Protein AF-A0A954WZU7-F1 (afdb_monomer_lite)

Secondary structure (DSSP, 8-state):
-HHHHHHTT-HHHHHHH---HHHHTTS-HHHHHHHHHHHHHHHHHHHHHHT-------------------PPP-PPPPPGGGGT--HHHHHHHHHHHHHHHHHHHHHHHHHHHHHHHHHHHHHHHHHHHHHHHHHHHHHHHHTTSHHHHHHHHHHHHHH----------PPP-PPP-------

Structure (mmCIF, N/CA/C/O backbone):
data_AF-A0A954WZU7-F1
#
_entry.id   AF-A0A954WZU7-F1
#
loop_
_atom_site.group_PDB
_atom_site.id
_atom_site.type_symbol
_atom_site.label_atom_id
_atom_site.label_alt_id
_atom_site.label_comp_id
_atom_site.label_asym_id
_atom_site.label_entity_id
_atom_site.label_seq_id
_atom_site.pdbx_PDB_ins_code
_atom_site.Cartn_x
_atom_site.Cartn_y
_atom_site.Cartn_z
_atom_site.occupancy
_atom_site.B_iso_or_equiv
_atom_site.auth_seq_id
_atom_site.auth_comp_id
_atom_site.auth_asym_id
_atom_site.auth_atom_id
_atom_site.pdbx_PDB_model_num
ATOM 1 N 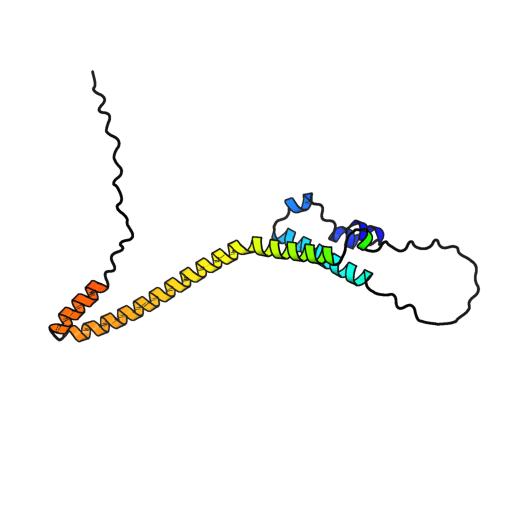N . MET A 1 1 ? -14.821 -1.251 25.977 1.00 82.12 1 MET A N 1
ATOM 2 C CA . MET A 1 1 ? -15.438 -2.266 25.083 1.00 82.12 1 MET A CA 1
ATOM 3 C C . MET A 1 1 ? -15.595 -3.616 25.772 1.00 82.12 1 MET A C 1
ATOM 5 O O . MET A 1 1 ? -16.698 -4.132 25.754 1.00 82.12 1 MET A O 1
ATOM 9 N N . SER A 1 2 ? -14.550 -4.182 26.393 1.00 83.75 2 SER A N 1
ATOM 10 C CA . SER A 1 2 ? -14.688 -5.430 27.173 1.00 83.75 2 SER A CA 1
ATOM 11 C C . SER A 1 2 ? -15.718 -5.293 28.309 1.00 83.75 2 SER A C 1
ATOM 13 O O . SER A 1 2 ? -16.640 -6.095 28.391 1.00 83.75 2 SER A O 1
ATOM 15 N N . GLU A 1 3 ? -15.658 -4.198 29.078 1.00 85.50 3 GLU A N 1
ATOM 16 C CA . GLU A 1 3 ? -16.623 -3.878 30.150 1.00 85.50 3 GLU A CA 1
ATOM 17 C C . GLU A 1 3 ? -18.081 -3.825 29.659 1.00 85.50 3 GLU A C 1
ATOM 19 O O . GLU A 1 3 ? -18.947 -4.452 30.253 1.00 85.50 3 GLU A O 1
ATOM 24 N N . TYR A 1 4 ? -18.335 -3.198 28.504 1.00 86.62 4 TYR A N 1
ATOM 25 C CA . TYR A 1 4 ? -19.661 -3.171 27.868 1.00 86.62 4 TYR A CA 1
ATOM 26 C C . TYR A 1 4 ? -20.240 -4.578 27.624 1.00 86.62 4 TYR A C 1
ATOM 28 O O . TYR A 1 4 ? -21.437 -4.807 27.804 1.00 86.62 4 TYR A O 1
ATOM 36 N N . TYR A 1 5 ? -19.399 -5.530 27.208 1.00 86.56 5 TYR A N 1
ATOM 37 C CA . TYR A 1 5 ? -19.822 -6.910 26.979 1.00 86.56 5 TYR A CA 1
ATOM 38 C C . TYR A 1 5 ? -19.982 -7.695 28.283 1.00 86.56 5 TYR A C 1
ATOM 40 O O . TYR A 1 5 ? -20.890 -8.521 28.373 1.00 86.56 5 TYR A O 1
ATOM 48 N N . LEU A 1 6 ? -19.149 -7.429 29.293 1.00 87.38 6 LEU A N 1
ATOM 49 C CA . LEU A 1 6 ? -19.297 -8.020 30.626 1.00 87.38 6 LEU A CA 1
ATOM 50 C C . LEU A 1 6 ? -20.624 -7.605 31.273 1.00 87.38 6 LEU A C 1
ATOM 52 O O . LEU A 1 6 ? -21.343 -8.469 31.771 1.00 87.38 6 LEU A O 1
ATOM 56 N N . ASP A 1 7 ? -21.007 -6.333 31.153 1.00 86.06 7 ASP A N 1
ATOM 57 C CA . ASP A 1 7 ? -22.273 -5.810 31.688 1.00 86.06 7 ASP A CA 1
ATOM 58 C C . ASP A 1 7 ? -23.512 -6.367 30.960 1.00 86.06 7 ASP A C 1
ATOM 60 O O . ASP A 1 7 ? -24.613 -6.376 31.506 1.00 86.06 7 ASP A O 1
ATOM 64 N N . ARG A 1 8 ? -23.341 -6.898 29.741 1.00 85.75 8 ARG A N 1
ATOM 65 C CA . ARG A 1 8 ? -24.375 -7.637 28.989 1.00 85.75 8 ARG A CA 1
ATOM 66 C C . ARG A 1 8 ? -24.296 -9.158 29.171 1.00 85.75 8 ARG A C 1
ATOM 68 O O . ARG A 1 8 ? -24.978 -9.886 28.452 1.00 85.75 8 ARG A O 1
ATOM 75 N N . HIS A 1 9 ? -23.465 -9.651 30.093 1.00 85.94 9 HIS A N 1
ATOM 76 C CA . HIS A 1 9 ? -23.197 -11.080 30.308 1.00 85.94 9 HIS A CA 1
ATOM 77 C C . HIS A 1 9 ? -22.680 -11.819 29.055 1.00 85.94 9 HIS A C 1
ATOM 79 O O . HIS A 1 9 ? -22.860 -13.026 28.896 1.00 85.94 9 HIS A O 1
ATOM 85 N N . GLN A 1 10 ? -22.012 -11.104 28.146 1.00 86.06 10 GLN A N 1
ATOM 86 C CA . GLN A 1 10 ? -21.441 -11.632 26.906 1.00 86.06 10 GLN A CA 1
ATOM 87 C C . GLN A 1 10 ? -19.929 -11.879 27.054 1.00 86.06 10 GLN A C 1
ATOM 89 O O . GLN A 1 10 ? -19.111 -11.332 26.313 1.00 86.06 10 GLN A O 1
ATOM 94 N N . GLU A 1 11 ? -19.538 -12.738 27.998 1.00 86.75 11 GLU A N 1
ATOM 95 C CA . GLU A 1 11 ? -18.129 -13.000 28.355 1.00 86.75 11 GLU A CA 1
ATOM 96 C C . GLU A 1 11 ? -17.267 -13.458 27.166 1.00 86.75 11 GLU A C 1
ATOM 98 O O . GLU A 1 11 ? -16.117 -13.042 27.010 1.00 86.75 11 GLU A O 1
ATOM 103 N N . ALA A 1 12 ? -17.838 -14.269 26.269 1.00 87.06 12 ALA A N 1
ATOM 104 C CA . ALA A 1 12 ? -17.141 -14.738 25.073 1.00 87.06 12 ALA A CA 1
ATOM 105 C C . ALA A 1 12 ? -16.800 -13.601 24.093 1.00 87.06 12 ALA A C 1
ATOM 107 O O . ALA A 1 12 ? -15.794 -13.679 23.384 1.00 87.06 12 ALA A O 1
ATOM 108 N N . LEU A 1 13 ? -17.630 -12.553 24.035 1.00 85.75 13 LEU A N 1
ATOM 109 C CA . LEU A 1 13 ? -17.367 -11.364 23.223 1.00 85.75 13 LEU A CA 1
ATOM 110 C C . LEU A 1 13 ? -16.405 -10.421 23.943 1.00 85.75 13 LEU A C 1
ATOM 112 O O . LEU A 1 13 ? -15.486 -9.910 23.305 1.00 85.75 13 LEU A O 1
ATOM 116 N N . ALA A 1 14 ? -16.536 -10.281 25.266 1.00 86.94 14 ALA A N 1
ATOM 117 C CA . ALA A 1 14 ? -15.594 -9.533 26.095 1.00 86.94 14 ALA A CA 1
ATOM 118 C C . ALA A 1 14 ? -14.154 -10.037 25.901 1.00 86.94 14 ALA A C 1
ATOM 120 O O . ALA A 1 14 ? -13.273 -9.247 25.578 1.00 86.94 14 ALA A O 1
ATOM 121 N N . ALA A 1 15 ? -13.921 -11.353 25.949 1.00 87.94 15 ALA A N 1
ATOM 122 C CA . ALA A 1 15 ? -12.596 -11.945 25.733 1.00 87.94 15 ALA A CA 1
ATOM 123 C C . ALA A 1 15 ? -12.022 -11.708 24.316 1.00 87.94 15 ALA A C 1
ATOM 125 O O . ALA A 1 15 ? -10.804 -11.665 24.110 1.00 87.94 15 ALA A O 1
ATOM 126 N N . GLN A 1 16 ? -12.881 -11.548 23.305 1.00 85.81 16 GLN A N 1
ATOM 127 C CA . GLN A 1 16 ? -12.442 -11.253 21.935 1.00 85.81 16 GLN A CA 1
ATOM 128 C C . GLN A 1 16 ? -11.995 -9.805 21.757 1.00 85.81 16 GLN A C 1
ATOM 130 O O . GLN A 1 16 ? -11.133 -9.543 20.919 1.00 85.81 16 GLN A O 1
ATOM 135 N N . VAL A 1 17 ? -12.569 -8.879 22.524 1.00 87.69 17 VAL A N 1
ATOM 136 C CA . VAL A 1 17 ? -12.211 -7.456 22.477 1.00 87.69 17 VAL A CA 1
ATOM 137 C C . VAL A 1 17 ? -11.310 -7.027 23.630 1.00 87.69 17 VAL A C 1
ATOM 139 O O . VAL A 1 17 ? -10.860 -5.883 23.651 1.00 87.69 17 VAL A O 1
ATOM 142 N N . ASP A 1 18 ? -11.037 -7.925 24.576 1.00 87.81 18 ASP A N 1
ATOM 143 C CA . ASP A 1 18 ? -10.043 -7.709 25.611 1.00 87.81 18 ASP A CA 1
ATOM 144 C C . ASP A 1 18 ? -8.663 -7.665 24.959 1.00 87.81 18 ASP A C 1
ATOM 146 O O . ASP A 1 18 ? -8.182 -8.626 24.340 1.00 87.81 18 ASP A O 1
ATOM 150 N N . PHE A 1 19 ? -8.087 -6.471 24.982 1.00 85.12 19 PHE A N 1
ATOM 151 C CA . PHE A 1 19 ? -6.879 -6.171 24.245 1.00 85.12 19 PHE A CA 1
ATOM 152 C C . PHE A 1 19 ? -6.068 -5.105 24.985 1.00 85.12 19 PHE A C 1
ATOM 154 O O . PHE A 1 19 ? -6.087 -3.935 24.596 1.00 85.12 19 PHE A O 1
ATOM 161 N N . PRO A 1 20 ? -5.374 -5.483 26.075 1.00 84.31 20 PRO A N 1
ATOM 162 C CA . PRO A 1 20 ? -4.653 -4.532 26.905 1.00 84.31 20 PRO A CA 1
ATOM 163 C C . PRO A 1 20 ? -3.428 -3.961 26.168 1.00 84.31 20 PRO A C 1
ATOM 165 O O . PRO A 1 20 ? -2.791 -4.683 25.394 1.00 84.31 20 PRO A O 1
ATOM 168 N N . PRO A 1 21 ? -3.027 -2.703 26.444 1.00 80.75 21 PRO A N 1
ATOM 169 C CA . PRO A 1 21 ? -1.914 -2.045 25.749 1.00 80.75 21 PRO A CA 1
ATOM 170 C C . PRO A 1 21 ? -0.579 -2.801 25.829 1.00 80.75 21 PRO A C 1
ATOM 172 O O . PRO A 1 21 ? 0.225 -2.756 24.900 1.00 80.75 21 PRO A O 1
ATOM 175 N N . SER A 1 22 ? -0.341 -3.532 26.921 1.00 83.94 22 SER A N 1
ATOM 176 C CA . SER A 1 22 ? 0.852 -4.371 27.096 1.00 83.94 22 SER A CA 1
ATOM 177 C C . SER A 1 22 ? 0.902 -5.546 26.117 1.00 83.94 22 SER A C 1
ATOM 179 O O . SER A 1 22 ? 1.986 -5.944 25.696 1.00 83.94 22 SER A O 1
ATOM 181 N N . SER A 1 23 ? -0.250 -6.081 25.702 1.00 81.06 23 SER A N 1
ATOM 182 C CA . SER A 1 23 ? -0.314 -7.136 24.690 1.00 81.06 23 SER A CA 1
ATOM 183 C C . SER A 1 23 ? 0.017 -6.615 23.295 1.00 81.06 23 SER A C 1
ATOM 185 O O . SER A 1 23 ? 0.532 -7.377 22.485 1.00 81.06 23 SER A O 1
ATOM 187 N N . TRP A 1 24 ? -0.224 -5.332 23.007 1.00 83.06 24 TRP A N 1
ATOM 188 C CA . TRP A 1 24 ? -0.004 -4.759 21.673 1.00 83.06 24 TRP A CA 1
ATOM 189 C C . TRP A 1 24 ? 1.478 -4.766 21.306 1.00 83.06 24 TRP A C 1
ATOM 191 O O . TRP A 1 24 ? 1.836 -5.090 20.180 1.00 83.06 24 TRP A O 1
ATOM 201 N N . GLN A 1 25 ? 2.338 -4.472 22.282 1.00 82.56 25 GLN A N 1
ATOM 202 C CA . GLN A 1 25 ? 3.789 -4.374 22.097 1.00 82.56 25 GLN A CA 1
ATOM 203 C C . GLN A 1 25 ? 4.456 -5.712 21.757 1.00 82.56 25 GLN A C 1
ATOM 205 O O . GLN A 1 25 ? 5.582 -5.730 21.267 1.00 82.56 25 GLN A O 1
ATOM 210 N N . LEU A 1 26 ? 3.783 -6.829 22.037 1.00 87.00 26 LEU A N 1
ATOM 211 C CA . LEU A 1 26 ? 4.307 -8.175 21.809 1.00 87.00 26 LEU A CA 1
ATOM 212 C C . LEU A 1 26 ? 3.813 -8.791 20.495 1.00 87.00 26 LEU A C 1
ATOM 214 O O . LEU A 1 26 ? 4.314 -9.840 20.087 1.00 87.00 26 LEU A O 1
ATOM 218 N N . LEU A 1 27 ? 2.825 -8.174 19.845 1.00 90.00 27 LEU A N 1
ATOM 219 C CA . LEU A 1 27 ? 2.266 -8.675 18.598 1.00 90.00 27 LEU A CA 1
ATOM 220 C C . LEU A 1 27 ? 3.091 -8.214 17.402 1.00 90.00 27 LEU A C 1
ATOM 222 O O . LEU A 1 27 ? 3.574 -7.087 17.341 1.00 90.00 27 LEU A O 1
ATOM 226 N N . ARG A 1 28 ? 3.198 -9.098 16.409 1.00 91.12 28 ARG A N 1
ATOM 227 C CA . ARG A 1 28 ? 3.670 -8.707 15.076 1.00 91.12 28 ARG A CA 1
ATOM 228 C C . ARG A 1 28 ? 2.595 -7.892 14.363 1.00 91.12 28 ARG A C 1
ATOM 230 O O . ARG A 1 28 ? 1.410 -8.107 14.610 1.00 91.12 28 ARG A O 1
ATOM 237 N N . ASP A 1 29 ? 3.007 -7.052 13.419 1.00 90.19 29 ASP A N 1
ATOM 238 C CA . ASP A 1 29 ? 2.125 -6.138 12.680 1.00 90.19 29 ASP A CA 1
ATOM 239 C C . ASP A 1 29 ? 0.881 -6.837 12.102 1.00 90.19 29 ASP A C 1
ATOM 241 O O . ASP A 1 29 ? -0.236 -6.363 12.289 1.00 90.19 29 ASP A O 1
ATOM 245 N N . GLU A 1 30 ? 1.033 -8.015 11.482 1.00 90.12 30 GLU A N 1
ATOM 246 C CA . GLU A 1 30 ? -0.097 -8.797 10.943 1.00 90.12 30 GLU A CA 1
ATOM 247 C C . GLU A 1 30 ? -1.115 -9.196 12.023 1.00 90.12 30 GLU A C 1
ATOM 249 O O . GLU A 1 30 ? -2.326 -9.140 11.811 1.00 90.12 30 GLU A O 1
ATOM 254 N N . GLN A 1 31 ? -0.624 -9.591 13.199 1.00 91.56 31 GLN A N 1
ATOM 255 C CA . GLN A 1 31 ? -1.469 -9.997 14.321 1.00 91.56 31 GLN A CA 1
ATOM 256 C C . GLN A 1 31 ? -2.149 -8.784 14.957 1.00 91.56 31 GLN A C 1
ATOM 258 O O . GLN A 1 31 ? -3.317 -8.869 15.332 1.00 91.56 31 GLN A O 1
ATOM 263 N N . LEU A 1 32 ? -1.436 -7.659 15.048 1.00 92.12 32 LEU A N 1
ATOM 264 C CA . LEU A 1 32 ? -1.980 -6.394 15.527 1.00 92.12 32 LEU A CA 1
ATOM 265 C C . LEU A 1 32 ? -3.102 -5.901 14.604 1.00 92.12 32 LEU A C 1
ATOM 267 O O . LEU A 1 32 ? -4.183 -5.581 15.088 1.00 92.12 32 LEU A O 1
ATOM 271 N N . ILE A 1 33 ? -2.894 -5.927 13.283 1.00 93.19 33 ILE A N 1
ATOM 272 C CA . ILE A 1 33 ? -3.913 -5.573 12.283 1.00 93.19 33 ILE A CA 1
ATOM 273 C C . ILE A 1 33 ? -5.146 -6.472 12.430 1.00 93.19 33 ILE A C 1
ATOM 275 O O . ILE A 1 33 ? -6.259 -5.965 12.564 1.00 93.19 33 ILE A O 1
ATOM 279 N N . ALA A 1 34 ? -4.963 -7.796 12.469 1.00 92.81 34 ALA A N 1
ATOM 280 C CA . ALA A 1 34 ? -6.073 -8.743 12.588 1.00 92.81 34 ALA A CA 1
ATOM 281 C C . ALA A 1 34 ? -6.863 -8.570 13.900 1.00 92.81 34 ALA A C 1
ATOM 283 O O . ALA A 1 34 ? -8.098 -8.651 13.922 1.00 92.81 34 ALA A O 1
ATOM 284 N N . ARG A 1 35 ? -6.165 -8.300 15.012 1.00 91.94 35 ARG A N 1
ATOM 285 C CA . ARG A 1 35 ? -6.810 -8.074 16.310 1.00 91.94 35 ARG A CA 1
ATOM 286 C C . ARG A 1 35 ? -7.578 -6.753 16.327 1.00 91.94 35 ARG A C 1
ATOM 288 O O . ARG A 1 35 ? -8.732 -6.746 16.746 1.00 91.94 35 ARG A O 1
ATOM 295 N N . SER A 1 36 ? -6.998 -5.677 15.801 1.00 92.81 36 SER A N 1
ATOM 296 C CA . SER A 1 36 ? -7.665 -4.375 15.677 1.00 92.81 36 SER A CA 1
ATOM 297 C C . SER A 1 36 ? -8.901 -4.436 14.772 1.00 92.81 36 SER A C 1
ATOM 299 O O . SER A 1 36 ? -9.935 -3.871 15.121 1.00 92.81 36 SER A O 1
ATOM 301 N N . GLN A 1 37 ? -8.850 -5.191 13.667 1.00 95.00 37 GLN A N 1
ATOM 302 C CA . GLN A 1 37 ? -10.019 -5.461 12.814 1.00 95.00 37 GLN A CA 1
ATOM 303 C C . GLN A 1 37 ? -11.129 -6.190 13.571 1.00 95.00 37 GLN A C 1
ATOM 305 O O . GLN A 1 37 ? -12.299 -5.843 13.443 1.00 95.00 37 GLN A O 1
ATOM 310 N N . THR A 1 38 ? -10.766 -7.178 14.393 1.00 94.38 38 THR A N 1
ATOM 311 C CA . THR A 1 38 ? -11.738 -7.894 15.231 1.00 94.38 38 THR A CA 1
ATOM 312 C C . THR A 1 38 ? -12.447 -6.926 16.179 1.00 94.38 38 THR A C 1
ATOM 314 O O . THR A 1 38 ? -13.672 -6.948 16.266 1.00 94.38 38 THR A O 1
ATOM 317 N N . VAL A 1 39 ? -11.704 -6.036 16.847 1.00 93.31 39 VAL A N 1
ATOM 318 C CA . VAL A 1 39 ? -12.280 -5.020 17.745 1.00 93.31 39 VAL A CA 1
ATOM 319 C C . VAL A 1 39 ? -13.196 -4.054 16.987 1.00 93.31 39 VAL A C 1
ATOM 321 O O . VAL A 1 39 ? -14.307 -3.795 17.445 1.00 93.31 39 VAL A O 1
ATOM 324 N N . LEU A 1 40 ? -12.770 -3.561 15.819 1.00 94.25 40 LEU A N 1
ATOM 325 C CA . LEU A 1 40 ? -13.567 -2.656 14.987 1.00 94.25 40 LEU A CA 1
ATOM 326 C C . LEU A 1 40 ? -14.885 -3.299 14.532 1.00 94.25 40 LEU A C 1
ATOM 328 O O . LEU A 1 40 ? -15.942 -2.693 14.698 1.00 94.25 40 LEU A O 1
ATOM 332 N N . ASN A 1 41 ? -14.839 -4.535 14.029 1.00 94.50 41 ASN A N 1
ATOM 333 C CA . ASN A 1 41 ? -16.033 -5.259 13.590 1.00 94.50 41 ASN A CA 1
ATOM 334 C C . ASN A 1 41 ? -17.022 -5.441 14.747 1.00 94.50 41 ASN A C 1
ATOM 336 O O . ASN A 1 41 ? -18.212 -5.175 14.601 1.00 94.50 41 ASN A O 1
ATOM 340 N N . ARG A 1 42 ? -16.525 -5.815 15.934 1.00 92.19 42 ARG A N 1
ATOM 341 C CA . ARG A 1 42 ? -17.357 -5.947 17.139 1.00 92.19 42 ARG A CA 1
ATOM 342 C C . ARG A 1 42 ? -17.954 -4.619 17.585 1.00 92.19 42 ARG A C 1
ATOM 344 O O . ARG A 1 42 ? -19.080 -4.600 18.067 1.00 92.19 42 ARG A O 1
ATOM 351 N N . LEU A 1 43 ? -17.227 -3.515 17.438 1.00 92.50 43 LEU A N 1
ATOM 352 C CA . LEU A 1 43 ? -17.758 -2.185 17.725 1.00 92.50 43 LEU A CA 1
ATOM 353 C C . LEU A 1 43 ? -18.876 -1.802 16.750 1.00 92.50 43 LEU A C 1
ATOM 355 O O . LEU A 1 43 ? -19.914 -1.314 17.185 1.00 92.50 43 LEU A O 1
ATOM 359 N N . GLN A 1 44 ? -18.698 -2.062 15.457 1.00 93.56 44 GLN A N 1
ATOM 360 C CA . GLN A 1 44 ? -19.715 -1.788 14.439 1.00 93.56 44 GLN A CA 1
ATOM 361 C C . GLN A 1 44 ? -20.976 -2.644 14.633 1.00 93.56 44 GLN A C 1
ATOM 363 O O . GLN A 1 44 ? -22.084 -2.114 14.571 1.00 93.56 44 GLN A O 1
ATOM 368 N N . GLU A 1 45 ? -20.822 -3.938 14.931 1.00 91.25 45 GLU A N 1
ATOM 369 C CA . GLU A 1 45 ? -21.935 -4.837 15.271 1.00 91.25 45 GLU A CA 1
ATOM 370 C C . GLU A 1 45 ? -22.706 -4.338 16.501 1.00 91.25 45 GLU A C 1
ATOM 372 O O . GLU A 1 45 ? -23.935 -4.255 16.481 1.00 91.25 45 GLU A O 1
ATOM 377 N N . ALA A 1 46 ? -21.986 -3.951 17.556 1.00 88.31 46 ALA A N 1
ATOM 378 C CA . ALA A 1 46 ? -22.585 -3.455 18.787 1.00 88.31 46 ALA A CA 1
ATOM 379 C C . ALA A 1 46 ? -23.346 -2.135 18.557 1.00 88.31 46 ALA A C 1
ATOM 381 O O . ALA A 1 46 ? -24.490 -2.004 18.993 1.00 88.31 46 ALA A O 1
ATOM 382 N N . LEU A 1 47 ? -22.777 -1.202 17.785 1.00 88.81 47 LEU A N 1
ATOM 383 C CA . LEU A 1 47 ? -23.448 0.042 17.385 1.00 88.81 47 LEU A CA 1
ATOM 384 C C . LEU A 1 47 ? -24.707 -0.208 16.541 1.00 88.81 47 LEU A C 1
ATOM 386 O O . LEU A 1 47 ? -25.704 0.490 16.715 1.00 88.81 47 LEU A O 1
ATOM 390 N N . ALA A 1 48 ? -24.687 -1.206 15.653 1.00 88.00 48 ALA A N 1
ATOM 391 C CA . ALA A 1 48 ? -25.863 -1.588 14.873 1.00 88.00 48 ALA A CA 1
ATOM 392 C C . ALA A 1 48 ? -26.974 -2.179 15.759 1.00 88.00 48 ALA A C 1
ATOM 394 O O . ALA A 1 48 ? -28.153 -1.926 15.513 1.00 88.00 48 ALA A O 1
ATOM 395 N N . SER A 1 49 ? -26.606 -2.928 16.804 1.00 83.56 49 SER A N 1
ATOM 396 C CA . SER A 1 49 ? -27.562 -3.515 17.750 1.00 83.56 49 SER A CA 1
ATOM 397 C C . SER A 1 49 ? -28.180 -2.497 18.719 1.00 83.56 49 SER A C 1
ATOM 399 O O . SER A 1 49 ? -29.376 -2.576 18.985 1.00 83.56 49 SER A O 1
ATOM 401 N N . ASP A 1 50 ? -27.410 -1.505 19.185 1.00 77.06 50 ASP A N 1
ATOM 402 C CA . ASP A 1 50 ? -27.896 -0.427 20.069 1.00 77.06 50 ASP A CA 1
ATOM 403 C C . ASP A 1 50 ? -28.817 0.559 19.321 1.00 77.06 50 ASP A C 1
ATOM 405 O O . ASP A 1 50 ? -29.669 1.208 19.922 1.00 77.06 50 ASP A O 1
ATOM 409 N N . GLY A 1 51 ? -28.660 0.667 17.995 1.00 60.34 51 GLY A N 1
ATOM 410 C CA . GLY A 1 51 ? -29.451 1.546 17.132 1.00 60.34 51 GLY A CA 1
ATOM 411 C C . GLY A 1 51 ? -30.782 0.968 16.643 1.00 60.34 51 GLY A C 1
ATOM 412 O O . GLY A 1 51 ? -31.481 1.659 15.905 1.00 60.34 51 GLY A O 1
ATOM 413 N N . SER A 1 52 ? -31.146 -0.270 17.002 1.00 40.75 52 SER A N 1
ATOM 414 C CA . SER A 1 52 ? -32.413 -0.870 16.572 1.00 40.75 52 SER A CA 1
ATOM 415 C C . SER A 1 52 ? -33.559 -0.365 17.458 1.00 40.75 52 SER A C 1
ATOM 417 O O . SER A 1 52 ? -33.651 -0.787 18.613 1.00 40.75 52 SER A O 1
ATOM 419 N N . PRO A 1 53 ? -34.463 0.509 16.967 1.00 38.44 53 PRO A N 1
ATOM 420 C CA . PRO A 1 53 ? -35.643 0.868 17.734 1.00 38.44 53 PRO A CA 1
ATOM 421 C C . PRO A 1 53 ? -36.486 -0.393 17.916 1.00 38.44 53 PRO A C 1
ATOM 423 O O . PRO A 1 53 ? -36.911 -1.032 16.953 1.00 38.44 53 PRO A O 1
ATOM 426 N N . THR A 1 54 ? -36.737 -0.761 19.164 1.00 39.47 54 THR A N 1
ATOM 427 C CA . THR A 1 54 ? -37.831 -1.655 19.514 1.00 39.47 54 THR A CA 1
ATOM 428 C C . THR A 1 54 ? -39.128 -0.996 19.047 1.00 39.47 54 THR A C 1
ATOM 430 O O . THR A 1 54 ? -39.652 -0.087 19.688 1.00 39.47 54 THR A O 1
ATOM 433 N N . SER A 1 55 ? -39.647 -1.424 17.892 1.00 38.34 55 SER A N 1
ATOM 434 C CA . SER A 1 55 ? -41.028 -1.159 17.487 1.00 38.34 55 SER A CA 1
ATOM 435 C C . SER A 1 55 ? -41.960 -1.834 18.490 1.00 38.34 55 SER A C 1
ATOM 437 O O . SER A 1 55 ? -42.388 -2.971 18.310 1.00 38.34 55 SER A O 1
ATOM 439 N N . GLY A 1 56 ? -42.251 -1.126 19.576 1.00 44.72 56 GLY A N 1
ATOM 440 C CA . GLY A 1 56 ? -43.449 -1.348 20.358 1.00 44.72 56 GLY A CA 1
ATOM 441 C C . GLY A 1 56 ? -44.632 -0.785 19.586 1.00 44.72 56 GLY A C 1
ATOM 442 O O . GLY A 1 56 ? -44.924 0.396 19.712 1.00 44.72 56 GLY A O 1
ATOM 443 N N . ASP A 1 57 ? -45.295 -1.618 18.789 1.00 42.03 57 ASP A N 1
ATOM 444 C CA . ASP A 1 57 ? -46.751 -1.549 18.696 1.00 42.03 57 ASP A CA 1
ATOM 445 C C . ASP A 1 57 ? -47.309 -2.896 18.227 1.00 42.03 57 ASP A C 1
ATOM 447 O O . ASP A 1 57 ? -47.028 -3.384 17.133 1.00 42.03 57 ASP A O 1
ATOM 451 N N . GLY A 1 58 ? -48.055 -3.536 19.115 1.00 34.47 58 GLY A N 1
ATOM 452 C CA . GLY A 1 58 ? -48.558 -4.894 18.964 1.00 34.47 58 GLY A CA 1
ATOM 453 C C . GLY A 1 58 ? -49.622 -5.136 20.017 1.00 34.47 58 GLY A C 1
ATOM 454 O O . GLY A 1 58 ? -49.433 -5.904 20.954 1.00 34.47 58 GLY A O 1
ATOM 455 N N . ILE A 1 59 ? -50.717 -4.389 19.896 1.00 45.00 59 ILE A N 1
ATOM 456 C CA . ILE A 1 59 ? -51.899 -4.471 20.750 1.00 45.00 59 ILE A CA 1
ATOM 457 C C . ILE A 1 59 ? -52.485 -5.886 20.630 1.00 45.00 59 ILE A C 1
ATOM 459 O O . ILE A 1 59 ? -53.059 -6.250 19.606 1.00 45.00 59 ILE A O 1
ATOM 463 N N . GLY A 1 60 ? -52.331 -6.688 21.681 1.00 34.12 60 GLY A N 1
ATOM 464 C CA . GLY A 1 60 ? -52.906 -8.024 21.801 1.00 34.12 60 GLY A CA 1
ATOM 465 C C . GLY A 1 60 ? -53.481 -8.215 23.196 1.00 34.12 60 GLY A C 1
ATOM 466 O O . GLY A 1 60 ? -52.794 -8.650 24.112 1.00 34.12 60 GLY A O 1
ATOM 467 N N . THR A 1 61 ? -54.747 -7.847 23.371 1.00 41.78 61 THR A N 1
ATOM 468 C CA . THR A 1 61 ? -55.537 -8.108 24.576 1.00 41.78 61 THR A CA 1
ATOM 469 C C . THR A 1 61 ? -55.647 -9.612 24.834 1.00 41.78 61 THR A C 1
ATOM 471 O O . THR A 1 61 ? -56.242 -10.323 24.028 1.00 41.78 61 THR A O 1
ATOM 474 N N . THR A 1 62 ? -55.188 -10.105 25.986 1.00 39.84 62 THR A N 1
ATOM 475 C CA . THR A 1 62 ? -55.884 -11.189 26.704 1.00 39.84 62 THR A CA 1
ATOM 476 C C . THR A 1 62 ? -55.525 -11.172 28.188 1.00 39.84 62 THR A C 1
ATOM 478 O O . THR A 1 62 ? -54.366 -11.218 28.582 1.00 39.84 62 THR A O 1
ATOM 481 N N . THR A 1 63 ? -56.562 -11.065 29.009 1.00 43.06 63 THR A N 1
ATOM 482 C CA . THR A 1 63 ? -56.566 -11.135 30.470 1.00 43.06 63 THR A CA 1
ATOM 483 C C . THR A 1 63 ? -56.196 -12.529 30.978 1.00 43.06 63 THR A C 1
ATOM 485 O O . THR A 1 63 ? -56.896 -13.481 30.638 1.00 43.06 63 THR A O 1
ATOM 488 N N . VAL A 1 64 ? -55.215 -12.631 31.882 1.00 41.69 64 VAL A N 1
ATOM 489 C CA . VAL A 1 64 ? -55.167 -13.671 32.926 1.00 41.69 64 VAL A CA 1
ATOM 490 C C . VAL A 1 64 ? -54.703 -13.029 34.236 1.00 41.69 64 VAL A C 1
ATOM 492 O O . VAL A 1 64 ? -53.674 -12.364 34.299 1.00 41.69 64 VAL A O 1
ATOM 495 N N . THR A 1 65 ? -55.529 -13.205 35.262 1.00 54.00 65 THR A N 1
ATOM 496 C CA . THR A 1 65 ? -55.311 -12.870 36.669 1.00 54.00 65 THR A CA 1
ATOM 497 C C . THR A 1 65 ? -54.367 -13.886 37.311 1.00 54.00 65 THR A C 1
ATOM 499 O O . THR A 1 65 ? -54.755 -15.043 37.414 1.00 54.00 65 THR A O 1
ATOM 502 N N . GLU A 1 66 ? -53.198 -13.470 37.809 1.00 34.59 66 GLU A N 1
ATOM 503 C CA . GLU A 1 66 ? -52.505 -14.130 38.931 1.00 34.59 66 GLU A CA 1
ATOM 504 C C . GLU A 1 66 ? -51.425 -13.215 39.555 1.00 34.59 66 GLU A C 1
ATOM 506 O O . GLU A 1 66 ? -51.031 -12.218 38.961 1.00 34.59 66 GLU A O 1
ATOM 511 N N . ALA A 1 67 ? -51.054 -13.518 40.801 1.00 40.50 67 ALA A N 1
ATOM 512 C CA . ALA A 1 67 ? -50.409 -12.706 41.845 1.00 40.50 67 ALA A CA 1
ATOM 513 C C . ALA A 1 67 ? -49.152 -11.862 41.487 1.00 40.50 67 ALA A C 1
ATOM 515 O O . ALA A 1 67 ? -48.422 -12.189 40.553 1.00 40.50 67 ALA A O 1
ATOM 516 N N . PRO A 1 68 ? -48.820 -10.814 42.282 1.00 47.31 68 PRO A N 1
ATOM 517 C CA . PRO A 1 68 ? -47.604 -10.027 42.085 1.00 47.31 68 PRO A CA 1
ATOM 518 C C . PRO A 1 68 ? -46.369 -10.798 42.579 1.00 47.31 68 PRO A C 1
ATOM 520 O O . PRO A 1 68 ? -45.942 -10.649 43.725 1.00 47.31 68 PRO A O 1
ATOM 523 N N . THR A 1 69 ? -45.769 -11.609 41.711 1.00 45.06 69 THR A N 1
ATOM 524 C CA . THR A 1 69 ? -44.366 -12.002 41.877 1.00 45.06 69 THR A CA 1
ATOM 525 C C . THR A 1 69 ? -43.523 -10.809 41.452 1.00 45.06 69 THR A C 1
ATOM 527 O O . THR A 1 69 ? -43.451 -10.452 40.280 1.00 45.06 69 THR A O 1
ATOM 530 N N . ASN A 1 70 ? -42.970 -10.129 42.449 1.00 52.84 70 ASN A N 1
ATOM 531 C CA . ASN A 1 70 ? -42.090 -8.981 42.302 1.00 52.84 70 ASN A CA 1
ATOM 532 C C . ASN A 1 70 ? -40.716 -9.489 41.826 1.00 52.84 70 ASN A C 1
ATOM 534 O O . ASN A 1 70 ? -39.796 -9.632 42.630 1.00 52.84 70 ASN A O 1
ATOM 538 N N . ASP A 1 71 ? -40.599 -9.841 40.544 1.00 47.50 71 ASP A N 1
ATOM 539 C CA . ASP A 1 71 ? -39.288 -9.990 39.914 1.00 47.50 71 ASP A CA 1
ATOM 540 C C . ASP A 1 71 ? -38.615 -8.607 39.898 1.00 47.50 71 ASP A C 1
ATOM 542 O O . ASP A 1 71 ? -39.256 -7.620 39.514 1.00 47.50 71 ASP A O 1
ATOM 546 N N . PRO A 1 72 ? -37.350 -8.476 40.340 1.00 47.81 72 PRO A N 1
ATOM 547 C CA . PRO A 1 72 ? -36.646 -7.211 40.215 1.00 47.81 72 PRO A CA 1
ATOM 548 C C . PRO A 1 72 ? -36.564 -6.832 38.728 1.00 47.81 72 PRO A C 1
ATOM 550 O O . PRO A 1 72 ? -36.346 -7.711 37.889 1.00 47.81 72 PRO A O 1
ATOM 553 N N . PRO A 1 73 ? -36.714 -5.543 38.372 1.00 48.78 73 PRO A N 1
ATOM 554 C CA . PRO A 1 73 ? -36.510 -5.113 36.999 1.00 48.78 73 PRO A CA 1
ATOM 555 C C . PRO A 1 73 ? -35.083 -5.490 36.604 1.00 48.78 73 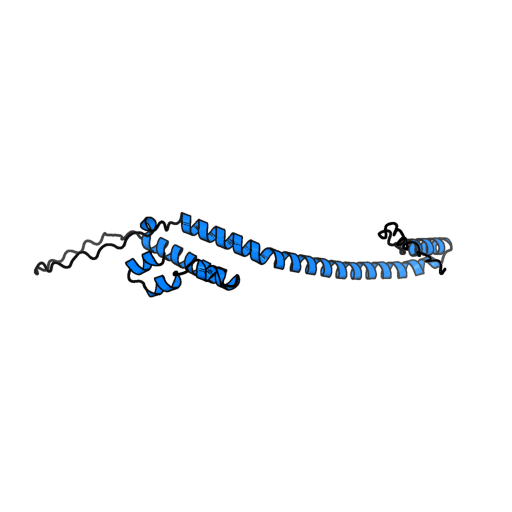PRO A C 1
ATOM 557 O O . PRO A 1 73 ? -34.124 -5.029 37.225 1.00 48.78 73 PRO A O 1
ATOM 560 N N . VAL A 1 74 ? -34.941 -6.355 35.597 1.00 49.59 74 VAL A N 1
ATOM 561 C CA . VAL A 1 74 ? -33.652 -6.612 34.954 1.00 49.59 74 VAL A CA 1
ATOM 562 C C . VAL A 1 74 ? -33.128 -5.245 34.530 1.00 49.59 74 VAL A C 1
ATOM 564 O O . VAL A 1 74 ? -33.760 -4.569 33.717 1.00 49.59 74 VAL A O 1
ATOM 567 N N . ALA A 1 75 ? -32.049 -4.788 35.167 1.00 52.44 75 ALA A N 1
ATOM 568 C CA . ALA A 1 75 ? -31.474 -3.484 34.886 1.00 52.44 75 ALA A CA 1
ATOM 569 C C . ALA A 1 75 ? -31.187 -3.409 33.383 1.00 52.44 75 ALA A C 1
ATOM 571 O O . ALA A 1 75 ? -30.480 -4.260 32.840 1.00 52.44 75 ALA A O 1
ATOM 572 N N . ALA A 1 76 ? -31.785 -2.434 32.698 1.00 60.22 76 ALA A N 1
ATOM 573 C CA . ALA A 1 76 ? -31.490 -2.195 31.296 1.00 60.22 76 ALA A CA 1
ATOM 574 C C . ALA A 1 76 ? -29.982 -1.934 31.173 1.00 60.22 76 ALA A C 1
ATOM 576 O O . ALA A 1 76 ? -29.454 -1.043 31.840 1.00 60.22 76 ALA A O 1
ATOM 577 N N . ALA A 1 77 ? -29.288 -2.747 30.375 1.00 65.81 77 ALA A N 1
ATOM 578 C CA . ALA A 1 77 ? -27.853 -2.603 30.172 1.00 65.81 77 ALA A CA 1
ATOM 579 C C . ALA A 1 77 ? -27.536 -1.206 29.616 1.00 65.81 77 ALA A C 1
ATOM 581 O O . ALA A 1 77 ? -28.250 -0.713 28.738 1.00 65.81 77 ALA A O 1
ATOM 582 N N . ALA A 1 78 ? -26.467 -0.581 30.114 1.00 76.38 78 ALA A N 1
ATOM 583 C CA . ALA A 1 78 ? -26.092 0.768 29.708 1.00 76.38 78 ALA A CA 1
ATOM 584 C C . ALA A 1 78 ? -25.817 0.841 28.186 1.00 76.38 78 ALA A C 1
ATOM 586 O O . ALA A 1 78 ? -25.247 -0.103 27.610 1.00 76.38 78 ALA A O 1
ATOM 587 N N . PRO A 1 79 ? -26.231 1.921 27.499 1.00 83.25 79 PRO A N 1
ATOM 588 C CA . PRO A 1 79 ? -25.934 2.123 26.081 1.00 83.25 79 PRO A CA 1
ATOM 589 C C . PRO A 1 79 ? -24.419 2.205 25.836 1.00 83.25 79 PRO A C 1
ATOM 591 O O . PRO A 1 79 ? -23.661 2.628 26.708 1.00 83.25 79 PRO A O 1
ATOM 594 N N . LEU A 1 80 ? -23.952 1.851 24.630 1.00 85.12 80 LEU A N 1
ATOM 595 C CA . LEU A 1 80 ? -22.522 1.936 24.268 1.00 85.12 80 LEU A CA 1
ATOM 596 C C . LEU A 1 80 ? -21.930 3.329 24.521 1.00 85.12 80 LEU A C 1
ATOM 598 O O . LEU A 1 80 ? -20.753 3.453 24.875 1.00 85.12 80 LEU A O 1
ATOM 602 N N . ALA A 1 81 ? -22.746 4.367 24.324 1.00 87.31 81 ALA A N 1
ATOM 603 C CA . ALA A 1 81 ? -22.350 5.759 24.477 1.00 87.31 81 ALA A CA 1
ATOM 604 C C . ALA A 1 81 ? -21.855 6.084 25.897 1.00 87.31 81 ALA A C 1
ATOM 606 O O . ALA A 1 81 ? -20.947 6.904 26.031 1.00 87.31 81 ALA A O 1
ATOM 607 N N . ASP A 1 82 ? -22.364 5.398 26.926 1.00 88.25 82 ASP A N 1
ATOM 608 C CA . ASP A 1 82 ? -21.940 5.594 28.320 1.00 88.25 82 ASP A CA 1
ATOM 609 C C . ASP A 1 82 ? -20.495 5.121 28.551 1.00 88.25 82 ASP A C 1
ATOM 611 O O . ASP A 1 82 ? -19.793 5.644 29.412 1.00 88.25 82 ASP A O 1
ATOM 615 N N . TYR A 1 83 ? -20.005 4.201 27.714 1.00 85.75 83 TYR A N 1
ATOM 616 C CA . TYR A 1 83 ? -18.606 3.757 27.691 1.00 85.75 83 TYR A CA 1
ATOM 617 C C . TYR A 1 83 ? -17.743 4.579 26.717 1.00 85.75 83 TYR A C 1
ATOM 619 O O . TYR A 1 83 ? -16.620 4.185 26.400 1.00 85.75 83 TYR A O 1
ATOM 627 N N . GLY A 1 84 ? -18.270 5.685 26.176 1.00 86.38 84 GLY A N 1
ATOM 628 C CA . GLY A 1 84 ? -17.602 6.512 25.165 1.00 86.38 84 GLY A CA 1
ATOM 629 C C . GLY A 1 84 ? -17.471 5.847 23.789 1.00 86.38 84 GLY A C 1
ATOM 630 O O . GLY A 1 84 ? -16.766 6.363 22.920 1.00 86.38 84 GLY A O 1
ATOM 631 N N . LEU A 1 85 ? -18.139 4.711 23.569 1.00 89.88 85 LEU A N 1
ATOM 632 C CA . LEU A 1 85 ? -18.085 3.957 22.321 1.00 89.88 85 LEU A CA 1
ATOM 633 C C . LEU A 1 85 ? -19.191 4.456 21.392 1.00 89.88 85 LEU A C 1
ATOM 635 O O . LEU A 1 85 ? -20.371 4.185 21.574 1.00 89.88 85 LEU A O 1
ATOM 639 N N . THR A 1 86 ? -18.804 5.231 20.389 1.00 92.12 86 THR A N 1
ATOM 640 C CA . THR A 1 86 ? -19.717 5.885 19.445 1.00 92.12 86 THR A CA 1
ATOM 641 C C . THR A 1 86 ? -19.339 5.565 18.001 1.00 92.12 86 THR A C 1
ATOM 643 O O . THR A 1 86 ? -18.233 5.091 17.717 1.00 92.12 86 THR A O 1
ATOM 646 N N . ALA A 1 87 ? -20.218 5.908 17.056 1.00 89.69 87 ALA A N 1
ATOM 647 C CA . ALA A 1 87 ? -19.898 5.849 15.629 1.00 89.69 87 ALA A CA 1
ATOM 648 C C . ALA A 1 87 ? -18.636 6.663 15.277 1.00 89.69 87 ALA A C 1
ATOM 650 O O . ALA A 1 87 ? -17.842 6.237 14.442 1.00 89.69 87 ALA A O 1
ATOM 651 N N . ALA A 1 88 ? -18.397 7.785 15.967 1.00 90.06 88 ALA A N 1
ATOM 652 C CA . ALA A 1 88 ? -17.189 8.584 15.782 1.00 90.06 88 ALA A CA 1
ATOM 653 C C . ALA A 1 88 ? -15.923 7.839 16.240 1.00 90.06 88 ALA A C 1
ATOM 655 O O . ALA A 1 88 ? -14.918 7.866 15.534 1.00 90.06 88 ALA A O 1
ATOM 656 N N . SER A 1 89 ? -15.968 7.123 17.372 1.00 89.62 89 SER A N 1
ATOM 657 C CA . SER A 1 89 ? -14.828 6.301 17.810 1.00 89.62 89 SER A CA 1
ATOM 658 C C . SER A 1 89 ? -14.559 5.116 16.879 1.00 89.62 89 SER A C 1
ATOM 660 O O . SER A 1 89 ? -13.400 4.776 16.658 1.00 89.62 89 SER A O 1
ATOM 662 N N . ALA A 1 90 ? -15.604 4.526 16.284 1.00 92.44 90 ALA A N 1
ATOM 663 C CA . ALA A 1 90 ? -15.449 3.460 15.296 1.00 92.44 90 ALA A CA 1
ATOM 664 C C . ALA A 1 90 ? -14.772 3.980 14.022 1.00 92.44 90 ALA A C 1
ATOM 666 O O . ALA A 1 90 ? -13.800 3.388 13.562 1.00 92.44 90 ALA A O 1
ATOM 667 N N . ALA A 1 91 ? -15.225 5.128 13.510 1.00 94.12 91 ALA A N 1
ATOM 668 C CA . ALA A 1 91 ? -14.618 5.777 12.351 1.00 94.12 91 ALA A CA 1
ATOM 669 C C . ALA A 1 91 ? -13.162 6.202 12.614 1.00 94.12 91 ALA A C 1
ATOM 671 O O . ALA A 1 91 ? -12.309 6.062 11.740 1.00 94.12 91 ALA A O 1
ATOM 672 N N . ALA A 1 92 ? -12.856 6.691 13.822 1.00 94.44 92 ALA A N 1
ATOM 673 C CA . ALA A 1 92 ? -11.488 7.020 14.213 1.00 94.44 92 ALA A CA 1
ATOM 674 C C . ALA A 1 92 ? -10.592 5.771 14.236 1.00 94.44 92 ALA A C 1
ATOM 676 O O . ALA A 1 92 ? -9.518 5.787 13.643 1.00 94.44 92 ALA A O 1
ATOM 677 N N . LEU A 1 93 ? -11.049 4.673 14.849 1.00 93.31 93 LEU A N 1
ATOM 678 C CA . LEU A 1 93 ? -10.304 3.411 14.880 1.00 93.31 93 LEU A CA 1
ATOM 679 C C . LEU A 1 93 ? -10.085 2.836 13.475 1.00 93.31 93 LEU A C 1
ATOM 681 O O . LEU A 1 93 ? -8.994 2.365 13.165 1.00 93.31 93 LEU A O 1
ATOM 685 N N . GLU A 1 94 ? -11.107 2.886 12.622 1.00 96.50 94 GLU A N 1
ATOM 686 C CA . GLU A 1 94 ? -11.006 2.460 11.227 1.00 96.50 94 GLU A CA 1
ATOM 687 C C . GLU A 1 94 ? -9.954 3.269 10.468 1.00 96.50 94 GLU A C 1
ATOM 689 O O . GLU A 1 94 ? -9.107 2.691 9.785 1.00 96.50 94 GLU A O 1
ATOM 694 N N . LYS A 1 95 ? -9.966 4.595 10.631 1.00 96.50 95 LYS A N 1
ATOM 695 C CA . LYS A 1 95 ? -8.974 5.477 10.019 1.00 96.50 95 LYS A CA 1
ATOM 696 C C . LYS A 1 95 ? -7.555 5.154 10.492 1.00 96.50 95 LYS A C 1
ATOM 698 O O . LYS A 1 95 ? -6.673 4.980 9.656 1.00 96.50 95 LYS A O 1
ATOM 703 N N . GLU A 1 96 ? -7.338 5.046 11.800 1.00 95.94 96 GLU A N 1
ATOM 704 C CA . GLU A 1 96 ? -6.018 4.732 12.368 1.00 95.94 96 GLU A CA 1
ATOM 705 C C . GLU A 1 96 ? -5.503 3.371 11.879 1.00 95.94 96 GLU A C 1
ATOM 707 O O . GLU A 1 96 ? -4.331 3.219 11.534 1.00 95.94 96 GLU A O 1
ATOM 712 N N . LEU A 1 97 ? -6.389 2.377 11.773 1.00 95.12 97 LEU A N 1
ATOM 713 C CA . LEU A 1 97 ? -6.047 1.069 11.228 1.00 95.12 97 LEU A CA 1
ATOM 714 C C . LEU A 1 97 ? -5.633 1.154 9.751 1.00 95.12 97 LEU A C 1
ATOM 716 O O . LEU A 1 97 ? -4.639 0.540 9.361 1.00 95.12 97 LEU A O 1
ATOM 720 N N . GLN A 1 98 ? -6.371 1.903 8.929 1.00 95.25 98 GLN A N 1
ATOM 721 C CA . GLN A 1 98 ? -6.033 2.109 7.517 1.00 95.25 98 GLN A CA 1
ATOM 722 C C . GLN A 1 98 ? -4.690 2.833 7.358 1.00 95.25 98 GLN A C 1
ATOM 724 O O . GLN A 1 98 ? -3.853 2.399 6.563 1.00 95.25 98 GLN A O 1
ATOM 729 N N . ASP A 1 99 ? -4.462 3.886 8.144 1.00 94.94 99 ASP A N 1
ATOM 730 C CA . ASP A 1 99 ? -3.215 4.652 8.135 1.00 94.94 99 ASP A CA 1
ATOM 731 C C . ASP A 1 99 ? -2.030 3.760 8.553 1.00 94.94 99 ASP A C 1
ATOM 733 O O . ASP A 1 99 ? -0.994 3.738 7.883 1.00 94.94 99 ASP A O 1
ATOM 737 N N . TYR A 1 100 ? -2.197 2.937 9.593 1.00 93.88 100 TYR A N 1
ATOM 738 C CA . TYR A 1 100 ? -1.175 1.984 10.024 1.00 93.88 100 TYR A CA 1
ATOM 739 C C . TYR A 1 100 ? -0.856 0.933 8.948 1.00 93.88 100 TYR A C 1
ATOM 741 O O . TYR A 1 100 ? 0.313 0.713 8.623 1.00 93.88 100 TYR A O 1
ATOM 749 N N . VAL A 1 101 ? -1.876 0.327 8.326 1.00 94.19 101 VAL A N 1
ATOM 750 C CA . VAL A 1 101 ? -1.695 -0.634 7.220 1.00 94.19 101 VAL A CA 1
ATOM 751 C C . VAL A 1 101 ? -0.951 0.010 6.043 1.00 94.19 101 VAL A C 1
ATOM 753 O O . VAL A 1 101 ? -0.063 -0.612 5.446 1.00 94.19 101 VAL A O 1
ATOM 756 N N . ALA A 1 102 ? -1.272 1.262 5.715 1.00 92.31 102 ALA A N 1
ATOM 757 C CA . ALA A 1 102 ? -0.596 2.004 4.656 1.00 92.31 102 ALA A CA 1
ATOM 758 C C . ALA A 1 102 ? 0.889 2.239 4.982 1.00 92.31 102 ALA A C 1
ATOM 760 O O . ALA A 1 102 ? 1.749 2.025 4.125 1.00 92.31 102 ALA A O 1
ATOM 761 N N . ILE A 1 103 ? 1.206 2.612 6.224 1.00 93.81 103 ILE A N 1
ATOM 762 C CA . ILE A 1 103 ? 2.587 2.833 6.676 1.00 93.81 103 ILE A CA 1
ATOM 763 C C . ILE A 1 103 ? 3.405 1.538 6.600 1.00 93.81 103 ILE A C 1
ATOM 765 O O . ILE A 1 103 ? 4.508 1.543 6.051 1.00 93.81 103 ILE A O 1
ATOM 769 N N . VAL A 1 104 ? 2.865 0.424 7.102 1.00 91.44 104 VAL A N 1
ATOM 770 C CA . VAL A 1 104 ? 3.577 -0.867 7.146 1.00 91.44 104 VAL A CA 1
ATOM 771 C C . VAL A 1 104 ? 3.825 -1.431 5.738 1.00 91.44 104 VAL A C 1
ATOM 773 O O . VAL A 1 104 ? 4.890 -1.988 5.466 1.00 91.44 104 VAL A O 1
ATOM 776 N N . SER A 1 105 ? 2.883 -1.258 4.807 1.00 89.31 105 SER A N 1
ATOM 777 C CA . SER A 1 105 ? 2.980 -1.807 3.442 1.00 89.31 105 SER A CA 1
ATOM 778 C C . SER A 1 105 ? 3.751 -0.924 2.443 1.00 89.31 105 SER A C 1
ATOM 780 O O . SER A 1 105 ? 4.206 -1.412 1.396 1.00 89.31 105 SER A O 1
ATOM 782 N N . ALA A 1 106 ? 3.963 0.363 2.744 1.00 87.25 106 ALA A N 1
ATOM 783 C CA . ALA A 1 106 ? 4.632 1.307 1.843 1.00 87.25 106 ALA A CA 1
ATOM 784 C C . ALA A 1 106 ? 6.069 0.901 1.432 1.00 87.25 106 ALA A C 1
ATOM 786 O O . ALA A 1 106 ? 6.389 0.969 0.237 1.00 87.25 106 ALA A O 1
ATOM 787 N N . PRO A 1 107 ? 6.951 0.424 2.336 1.00 90.69 107 PRO A N 1
ATOM 788 C CA . PRO A 1 107 ? 8.315 0.031 1.969 1.00 90.69 107 PRO A CA 1
ATOM 789 C C . PRO A 1 107 ? 8.363 -1.171 1.019 1.00 90.69 107 PRO A C 1
ATOM 791 O O . PRO A 1 107 ? 9.173 -1.203 0.084 1.00 90.69 107 PRO A O 1
ATOM 794 N N . GLN A 1 108 ? 7.481 -2.151 1.238 1.00 86.00 108 GLN A N 1
ATOM 795 C CA . GLN A 1 108 ? 7.372 -3.334 0.384 1.00 86.00 108 GLN A CA 1
ATOM 796 C C . GLN A 1 108 ? 6.915 -2.933 -1.019 1.00 86.00 108 GLN A C 1
ATOM 798 O O . GLN A 1 108 ? 7.552 -3.303 -2.007 1.00 86.00 108 GLN A O 1
ATOM 803 N N . THR A 1 109 ? 5.890 -2.083 -1.099 1.00 88.19 109 THR A N 1
ATOM 804 C CA . THR A 1 109 ? 5.371 -1.543 -2.363 1.00 88.19 109 THR A CA 1
ATOM 805 C C . THR A 1 109 ? 6.442 -0.755 -3.123 1.00 88.19 109 THR A C 1
ATOM 807 O O . THR A 1 109 ? 6.648 -0.976 -4.316 1.00 88.19 109 THR A O 1
ATOM 810 N N . SER A 1 110 ? 7.198 0.107 -2.435 1.00 87.75 110 SER A N 1
ATOM 811 C CA . SER A 1 110 ? 8.309 0.867 -3.029 1.00 87.75 110 SER A CA 1
ATOM 812 C C . SER A 1 110 ? 9.427 -0.041 -3.558 1.00 87.75 110 SER A C 1
ATOM 814 O O . SER A 1 110 ? 9.973 0.173 -4.643 1.00 87.75 110 SER A O 1
ATOM 816 N N . THR A 1 111 ? 9.761 -1.101 -2.824 1.00 90.56 111 THR A N 1
ATOM 817 C CA . THR A 1 111 ? 10.793 -2.064 -3.236 1.00 90.56 111 THR A CA 1
ATOM 818 C C . THR A 1 111 ? 10.352 -2.881 -4.447 1.00 90.56 111 THR A C 1
ATOM 820 O O . THR A 1 111 ? 11.108 -2.984 -5.415 1.00 90.56 111 THR A O 1
ATOM 823 N N . ALA A 1 112 ? 9.117 -3.385 -4.443 1.00 91.12 112 ALA A N 1
ATOM 824 C CA . ALA A 1 112 ? 8.535 -4.075 -5.589 1.00 91.12 112 ALA A CA 1
ATOM 825 C C . ALA A 1 112 ? 8.462 -3.158 -6.822 1.00 91.12 112 ALA A C 1
ATOM 827 O O . ALA A 1 112 ? 8.844 -3.568 -7.919 1.00 91.12 112 ALA A O 1
ATOM 828 N N . GLY A 1 113 ? 8.061 -1.896 -6.634 1.00 93.25 113 GLY A N 1
ATOM 829 C CA . GLY A 1 113 ? 8.021 -0.886 -7.690 1.00 93.25 113 GLY A CA 1
ATOM 830 C C . GLY A 1 113 ? 9.393 -0.643 -8.321 1.00 93.25 113 GLY A C 1
ATOM 831 O O . GLY A 1 113 ? 9.530 -0.705 -9.543 1.00 93.25 113 GLY A O 1
ATOM 832 N N . ARG A 1 114 ? 10.437 -0.454 -7.504 1.00 93.50 114 ARG A N 1
ATOM 833 C CA . ARG A 1 114 ? 11.817 -0.306 -7.998 1.00 93.50 114 ARG A CA 1
ATOM 834 C C . ARG A 1 114 ? 12.286 -1.542 -8.763 1.00 93.50 114 ARG A C 1
ATOM 836 O O . ARG A 1 114 ? 12.808 -1.405 -9.866 1.00 93.50 114 ARG A O 1
ATOM 843 N N . ALA A 1 115 ? 12.053 -2.741 -8.228 1.00 92.94 115 ALA A N 1
ATOM 844 C CA . ALA A 1 115 ? 12.424 -3.987 -8.896 1.00 92.94 115 ALA A CA 1
ATOM 845 C C . ALA A 1 115 ? 11.733 -4.139 -10.264 1.00 92.94 115 ALA A C 1
ATOM 847 O O . ALA A 1 115 ? 12.382 -4.484 -11.255 1.00 92.94 115 ALA A O 1
ATOM 848 N N . ALA A 1 116 ? 10.437 -3.823 -10.339 1.00 93.00 116 ALA A N 1
ATOM 849 C CA . ALA A 1 116 ? 9.675 -3.842 -11.583 1.00 93.00 116 ALA A CA 1
ATOM 850 C C . ALA A 1 116 ? 10.218 -2.828 -12.603 1.00 93.00 116 ALA A C 1
ATOM 852 O O . ALA A 1 116 ? 10.421 -3.180 -13.767 1.00 93.00 116 ALA A O 1
ATOM 853 N N . MET A 1 117 ? 10.525 -1.599 -12.173 1.00 93.69 117 MET A N 1
ATOM 854 C CA . MET A 1 117 ? 11.118 -0.573 -13.038 1.00 93.69 117 MET A CA 1
ATOM 855 C C . MET A 1 117 ? 12.480 -1.005 -13.585 1.00 93.69 117 MET A C 1
ATOM 857 O O . MET A 1 117 ? 12.724 -0.883 -14.785 1.00 93.69 117 MET A O 1
ATOM 861 N N . THR A 1 118 ? 13.355 -1.555 -12.739 1.00 94.62 118 THR A N 1
ATOM 862 C CA . THR A 1 118 ? 14.668 -2.049 -13.176 1.00 94.62 118 THR A CA 1
ATOM 863 C C . THR A 1 118 ? 14.534 -3.203 -14.169 1.00 94.62 118 THR A C 1
ATOM 865 O O . THR A 1 118 ? 15.259 -3.240 -15.166 1.00 94.62 118 THR A O 1
ATOM 868 N N . LYS A 1 119 ? 13.590 -4.124 -13.944 1.00 93.12 119 LYS A N 1
ATOM 869 C CA . LYS A 1 119 ? 13.311 -5.220 -14.880 1.00 93.12 119 LYS A CA 1
ATOM 870 C C . LYS A 1 119 ? 12.826 -4.692 -16.232 1.00 93.12 119 LYS A C 1
ATOM 872 O O . LYS A 1 119 ? 13.406 -5.040 -17.257 1.00 93.12 119 LYS A O 1
ATOM 877 N N . MET A 1 120 ? 11.835 -3.800 -16.226 1.00 94.00 120 MET A N 1
ATOM 878 C CA . MET A 1 120 ? 11.314 -3.176 -17.445 1.00 94.00 120 MET A CA 1
ATOM 879 C C . MET A 1 120 ? 12.417 -2.425 -18.204 1.00 94.00 120 MET A C 1
ATOM 881 O O . MET A 1 120 ? 12.489 -2.495 -19.428 1.00 94.00 120 MET A O 1
ATOM 885 N N . LEU A 1 121 ? 13.296 -1.711 -17.497 1.00 94.94 121 LEU A N 1
ATOM 886 C CA . LEU A 1 121 ? 14.402 -0.992 -18.124 1.00 94.94 121 LEU A CA 1
ATOM 887 C C . LEU A 1 121 ? 15.373 -1.952 -18.824 1.00 94.94 121 LEU A C 1
ATOM 889 O O . LEU A 1 121 ? 15.795 -1.684 -19.947 1.00 94.94 121 LEU A O 1
ATOM 893 N N . ARG A 1 122 ? 15.685 -3.096 -18.204 1.00 93.12 122 ARG A N 1
ATOM 894 C CA . ARG A 1 122 ? 16.529 -4.133 -18.814 1.00 93.12 122 ARG A CA 1
ATOM 895 C C . ARG A 1 122 ? 15.910 -4.688 -20.098 1.00 93.12 122 ARG A C 1
ATOM 897 O O . ARG A 1 122 ? 16.616 -4.829 -21.092 1.00 93.12 122 ARG A O 1
ATOM 904 N N . GLU A 1 123 ? 14.611 -4.962 -20.094 1.00 95.56 123 GLU A N 1
ATOM 905 C CA . GLU A 1 123 ? 13.884 -5.425 -21.285 1.00 95.56 123 GLU A CA 1
ATOM 906 C C . GLU A 1 123 ? 13.930 -4.375 -22.406 1.00 95.56 123 GLU A C 1
ATOM 908 O O . GLU A 1 123 ? 14.290 -4.693 -23.540 1.00 95.56 123 GLU A O 1
ATOM 913 N N . ARG A 1 124 ? 13.711 -3.096 -22.073 1.00 94.88 124 ARG A N 1
ATOM 914 C CA . ARG A 1 124 ? 13.831 -1.986 -23.033 1.00 94.88 124 ARG A CA 1
ATOM 915 C C . ARG A 1 124 ? 15.240 -1.861 -23.615 1.00 94.88 124 ARG A C 1
ATOM 917 O O . ARG A 1 124 ? 15.374 -1.612 -24.810 1.00 94.88 124 ARG A O 1
ATOM 924 N N . PHE A 1 125 ? 16.288 -2.054 -22.814 1.00 93.81 125 PHE A N 1
ATOM 925 C CA . PHE A 1 125 ? 17.665 -2.044 -23.316 1.00 93.81 125 PHE A CA 1
ATOM 926 C C . PHE A 1 125 ? 17.943 -3.188 -24.292 1.00 93.81 125 PHE A C 1
ATOM 928 O O . PHE A 1 125 ? 18.606 -2.964 -25.303 1.00 93.81 125 PHE A O 1
ATOM 935 N N . ILE A 1 126 ? 17.413 -4.387 -24.035 1.00 94.00 126 ILE A N 1
ATOM 936 C CA . ILE A 1 126 ? 17.519 -5.517 -24.970 1.00 94.00 126 ILE A CA 1
ATOM 937 C C . ILE A 1 126 ? 16.831 -5.173 -26.295 1.00 94.00 126 ILE A C 1
ATOM 939 O O . ILE A 1 126 ? 17.386 -5.420 -27.368 1.00 94.00 126 ILE A O 1
ATOM 943 N N . ASP A 1 127 ? 15.649 -4.563 -26.238 1.00 95.31 127 ASP A N 1
ATOM 944 C CA . ASP A 1 127 ? 14.939 -4.155 -27.446 1.00 95.31 127 ASP A CA 1
ATOM 945 C C . ASP A 1 127 ? 15.701 -3.082 -28.220 1.00 95.31 127 ASP A C 1
ATOM 947 O O . ASP A 1 127 ? 15.845 -3.208 -29.437 1.00 95.31 127 ASP A O 1
ATOM 951 N N . ILE A 1 128 ? 16.242 -2.065 -27.544 1.00 93.25 128 ILE A N 1
ATOM 952 C CA . ILE A 1 128 ? 17.091 -1.046 -28.176 1.00 93.25 128 ILE A CA 1
ATOM 953 C C . ILE A 1 128 ? 18.317 -1.702 -28.816 1.00 93.25 128 ILE A C 1
ATOM 955 O O . ILE A 1 128 ? 18.599 -1.434 -29.982 1.00 93.25 128 ILE A O 1
ATOM 959 N N . ALA A 1 129 ? 18.998 -2.616 -28.120 1.00 91.75 129 ALA A N 1
ATOM 960 C CA . ALA A 1 129 ? 20.147 -3.337 -28.665 1.00 91.75 129 ALA A CA 1
ATOM 961 C C . ALA A 1 129 ? 19.783 -4.107 -29.946 1.00 91.75 129 ALA A C 1
ATOM 963 O O . ALA A 1 129 ? 20.503 -4.023 -30.938 1.00 91.75 129 ALA A O 1
ATOM 964 N N . ARG A 1 130 ? 18.617 -4.768 -29.981 1.00 94.88 130 ARG A N 1
ATOM 965 C CA . ARG A 1 130 ? 18.114 -5.462 -31.179 1.00 94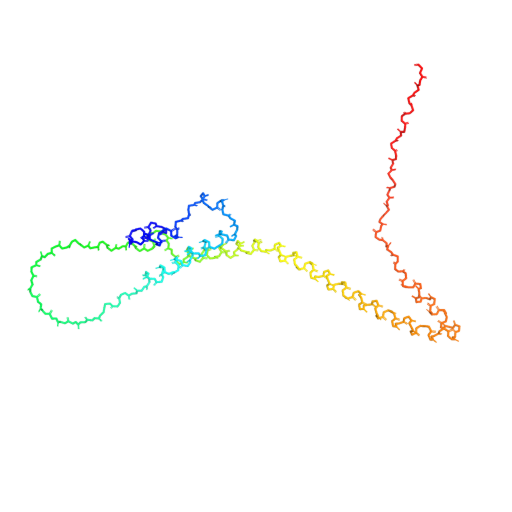.88 130 ARG A CA 1
ATOM 966 C C . ARG A 1 130 ? 17.761 -4.503 -32.322 1.00 94.88 130 ARG A C 1
ATOM 968 O O . ARG A 1 130 ? 17.815 -4.884 -33.491 1.00 94.88 130 ARG A O 1
ATOM 975 N N . HIS A 1 131 ? 17.319 -3.281 -32.024 1.00 93.81 131 HIS A N 1
ATOM 976 C CA . HIS A 1 131 ? 17.103 -2.256 -33.054 1.00 93.81 131 HIS A CA 1
ATOM 977 C C . HIS A 1 131 ? 18.434 -1.746 -33.607 1.00 93.81 131 HIS A C 1
ATOM 979 O O . HIS A 1 131 ? 18.586 -1.674 -34.823 1.00 93.81 131 HIS A O 1
ATOM 985 N N . LEU A 1 132 ? 19.408 -1.478 -32.736 1.00 90.75 132 LEU A N 1
ATOM 986 C CA . LEU A 1 132 ? 20.747 -1.056 -33.140 1.00 90.75 132 LEU A CA 1
ATOM 987 C C . LEU A 1 132 ? 21.445 -2.121 -33.994 1.00 90.75 132 LEU A C 1
ATOM 989 O O . LEU A 1 132 ? 21.980 -1.787 -35.041 1.00 90.75 132 LEU A O 1
ATOM 993 N N . GLU A 1 133 ? 21.347 -3.401 -33.633 1.00 91.94 133 GLU A N 1
ATOM 994 C CA . GLU A 1 133 ? 21.906 -4.499 -34.437 1.00 91.94 133 GLU A CA 1
ATOM 995 C C . GLU A 1 133 ? 21.285 -4.565 -35.846 1.00 91.94 133 GLU A C 1
ATOM 997 O O . GLU A 1 133 ? 21.963 -4.836 -36.836 1.00 91.94 133 GLU A O 1
ATOM 1002 N N . ARG A 1 134 ? 19.979 -4.291 -35.968 1.00 94.50 134 ARG A N 1
ATOM 1003 C CA . ARG A 1 134 ? 19.313 -4.202 -37.278 1.00 94.50 134 ARG A CA 1
ATOM 1004 C C . ARG A 1 134 ? 19.816 -3.011 -38.093 1.00 94.50 134 ARG A C 1
ATOM 1006 O O . ARG A 1 134 ? 19.961 -3.143 -39.306 1.00 94.50 134 ARG A O 1
ATOM 1013 N N . MET A 1 135 ? 20.092 -1.879 -37.446 1.00 91.25 135 MET A N 1
ATOM 1014 C CA . MET A 1 135 ? 20.698 -0.721 -38.106 1.00 91.25 135 MET A CA 1
ATOM 1015 C C . MET A 1 135 ? 22.136 -1.007 -38.550 1.00 91.25 135 MET A C 1
ATOM 1017 O O . MET A 1 135 ? 22.485 -0.646 -39.667 1.00 91.25 135 MET A O 1
ATOM 1021 N N . ASP A 1 136 ? 22.938 -1.711 -37.746 1.00 89.56 136 ASP A N 1
ATOM 1022 C CA . ASP A 1 136 ? 24.308 -2.082 -38.127 1.00 89.56 136 ASP A CA 1
ATOM 1023 C C . ASP A 1 136 ? 24.319 -2.912 -39.421 1.00 89.56 136 ASP A C 1
ATOM 1025 O O . ASP A 1 136 ? 25.043 -2.591 -40.361 1.00 89.56 136 ASP A O 1
ATOM 1029 N N . LYS A 1 137 ? 23.430 -3.912 -39.522 1.00 91.69 137 LYS A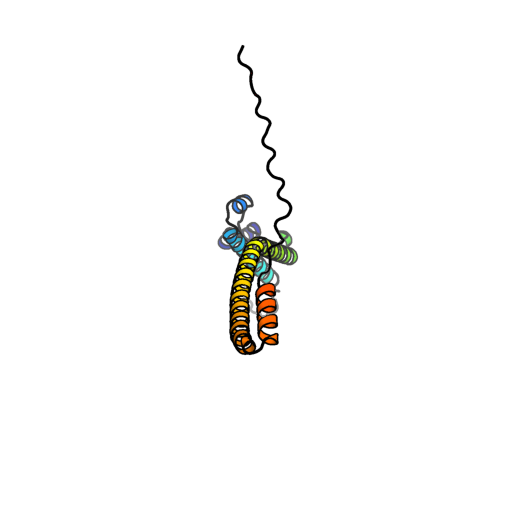 N 1
ATOM 1030 C CA . LYS A 1 137 ? 23.277 -4.739 -40.736 1.00 91.69 137 LYS A CA 1
ATOM 1031 C C . LYS A 1 137 ? 22.918 -3.914 -41.971 1.00 91.69 137 LYS A C 1
ATOM 1033 O O . LYS A 1 137 ? 23.340 -4.230 -43.079 1.00 91.69 137 LYS A O 1
ATOM 1038 N N . LEU A 1 138 ? 22.119 -2.864 -41.793 1.00 91.38 138 LEU A N 1
ATOM 1039 C CA . LEU A 1 138 ? 21.747 -1.953 -42.872 1.00 91.38 138 LEU A CA 1
ATOM 1040 C C . LEU A 1 138 ? 22.935 -1.076 -43.291 1.00 91.38 138 LEU A C 1
ATOM 1042 O O . LEU A 1 138 ? 23.116 -0.812 -44.475 1.00 91.38 138 LEU A O 1
ATOM 1046 N N . ILE A 1 139 ? 23.772 -0.669 -42.342 1.00 90.25 139 ILE A N 1
ATOM 1047 C CA . ILE A 1 139 ? 24.948 0.168 -42.595 1.00 90.25 139 ILE A CA 1
ATOM 1048 C C . ILE A 1 139 ? 26.025 -0.580 -43.370 1.00 90.25 139 ILE A C 1
ATOM 1050 O O . ILE A 1 139 ? 26.662 0.018 -44.240 1.00 90.25 139 ILE A O 1
ATOM 1054 N N . ASP A 1 140 ? 26.171 -1.885 -43.149 1.00 88.69 140 ASP A N 1
ATOM 1055 C CA . ASP A 1 140 ? 27.069 -2.716 -43.952 1.00 88.69 140 ASP A CA 1
ATOM 1056 C C . ASP A 1 140 ? 26.730 -2.657 -45.451 1.00 88.69 140 ASP A C 1
ATOM 1058 O O . ASP A 1 140 ? 27.636 -2.619 -46.285 1.00 88.69 140 ASP A O 1
ATOM 1062 N N . ALA A 1 141 ? 25.448 -2.531 -45.815 1.00 89.00 141 ALA A N 1
ATOM 1063 C CA . ALA A 1 141 ? 25.034 -2.389 -47.213 1.00 89.00 141 ALA A CA 1
ATOM 1064 C C . ALA A 1 141 ? 25.478 -1.053 -47.848 1.00 89.00 141 ALA A C 1
ATOM 1066 O O . ALA A 1 141 ? 25.712 -0.986 -49.059 1.00 89.00 141 ALA A O 1
ATOM 1067 N N . PHE A 1 142 ? 25.645 0.009 -47.051 1.00 89.19 142 PHE A N 1
ATOM 1068 C CA . PHE A 1 142 ? 26.082 1.321 -47.544 1.00 89.19 142 PHE A CA 1
ATOM 1069 C C . PHE A 1 142 ? 27.587 1.392 -47.826 1.00 89.19 142 PHE A C 1
ATOM 1071 O O . PHE A 1 142 ? 28.021 2.260 -48.583 1.00 89.19 142 PHE A O 1
ATOM 1078 N N . ARG A 1 143 ? 28.393 0.451 -47.313 1.00 90.69 143 ARG A N 1
ATOM 1079 C CA . ARG A 1 143 ? 29.861 0.426 -47.492 1.00 90.69 143 ARG A CA 1
ATOM 1080 C C . ARG A 1 143 ? 30.332 0.167 -48.929 1.00 90.69 143 ARG A C 1
ATOM 1082 O O . ARG A 1 143 ? 31.528 0.130 -49.188 1.00 90.69 143 ARG A O 1
ATOM 1089 N N . THR A 1 144 ? 29.411 0.016 -49.875 1.00 93.31 144 THR A N 1
ATOM 1090 C CA . THR A 1 144 ? 29.694 -0.155 -51.307 1.00 93.31 144 THR A CA 1
ATOM 1091 C C . THR A 1 144 ? 30.192 1.120 -51.992 1.00 93.31 144 THR A C 1
ATOM 1093 O O . THR A 1 144 ? 30.725 1.051 -53.097 1.00 93.31 144 THR A O 1
ATOM 1096 N N . THR A 1 145 ? 30.049 2.285 -51.350 1.00 95.12 145 THR A N 1
ATOM 1097 C CA . THR A 1 145 ? 30.481 3.582 -51.893 1.00 95.12 145 THR A CA 1
ATOM 1098 C C . THR A 1 145 ? 31.445 4.298 -50.943 1.00 95.12 145 THR A C 1
ATOM 1100 O O . THR A 1 145 ? 31.319 4.137 -49.727 1.00 95.12 145 THR A O 1
ATOM 1103 N N . PRO A 1 146 ? 32.360 5.157 -51.443 1.00 92.81 146 PRO A N 1
ATOM 1104 C CA . PRO A 1 146 ? 33.256 5.939 -50.583 1.00 92.81 146 PRO A CA 1
ATOM 1105 C C . PRO A 1 146 ? 32.515 6.819 -49.563 1.00 92.81 146 PRO A C 1
ATOM 1107 O O . PRO A 1 146 ? 32.917 6.903 -48.406 1.00 92.81 146 PRO A O 1
ATOM 1110 N N . ALA A 1 147 ? 31.391 7.426 -49.964 1.00 92.38 147 ALA A N 1
ATOM 1111 C CA . ALA A 1 147 ? 30.550 8.213 -49.060 1.00 92.38 147 ALA A CA 1
ATOM 1112 C C . ALA A 1 147 ? 29.900 7.345 -47.966 1.00 92.38 147 ALA A C 1
ATOM 1114 O O . ALA A 1 147 ? 29.805 7.760 -46.812 1.00 92.38 147 ALA A O 1
ATOM 1115 N N . GLY A 1 148 ? 29.485 6.124 -48.310 1.00 92.00 148 GLY A N 1
ATOM 1116 C CA . GLY A 1 148 ? 28.908 5.188 -47.352 1.00 92.00 148 GLY A CA 1
ATOM 1117 C C . GLY A 1 148 ? 29.923 4.582 -46.378 1.00 92.00 148 GLY A C 1
ATOM 1118 O O . GLY A 1 148 ? 29.563 4.313 -45.235 1.00 92.00 148 GLY A O 1
ATOM 1119 N N . VAL A 1 149 ? 31.197 4.443 -46.770 1.00 93.12 149 VAL A N 1
ATOM 1120 C CA . VAL A 1 149 ? 32.290 4.086 -45.843 1.00 93.12 149 VAL A CA 1
ATOM 1121 C C . VAL A 1 149 ? 32.461 5.168 -44.774 1.00 93.12 149 VAL A C 1
ATOM 1123 O O . VAL A 1 149 ? 32.399 4.856 -43.586 1.00 93.12 149 VAL A O 1
ATOM 1126 N N . ALA A 1 150 ? 32.562 6.441 -45.176 1.00 92.31 150 ALA A N 1
ATOM 1127 C CA . ALA A 1 150 ? 32.671 7.560 -44.235 1.00 92.31 150 ALA A CA 1
ATOM 1128 C C . ALA A 1 150 ? 31.456 7.648 -43.288 1.00 92.31 150 ALA A C 1
ATOM 1130 O O . ALA A 1 150 ? 31.597 7.894 -42.087 1.00 92.31 150 ALA A O 1
ATOM 1131 N N . PHE A 1 151 ? 30.250 7.387 -43.804 1.00 91.88 151 PHE A N 1
ATOM 1132 C CA . PHE A 1 151 ? 29.044 7.305 -42.981 1.00 91.88 151 PHE A CA 1
ATOM 1133 C C . PHE A 1 151 ? 29.114 6.161 -41.957 1.00 91.88 151 PHE A C 1
ATOM 1135 O O . PHE A 1 151 ? 28.859 6.388 -40.774 1.00 91.88 151 PHE A O 1
ATOM 1142 N N . ALA A 1 152 ? 29.507 4.955 -42.371 1.00 91.06 152 ALA A N 1
ATOM 1143 C CA . ALA A 1 152 ? 29.618 3.801 -41.481 1.00 91.06 152 ALA A CA 1
ATOM 1144 C C . ALA A 1 152 ? 30.657 4.003 -40.361 1.00 91.06 152 ALA A C 1
ATOM 1146 O O . ALA A 1 152 ? 30.440 3.569 -39.225 1.00 91.06 152 ALA A O 1
ATOM 1147 N N . GLU A 1 153 ? 31.765 4.685 -40.655 1.00 90.25 153 GLU A N 1
ATOM 1148 C CA . GLU A 1 153 ? 32.765 5.078 -39.657 1.00 90.25 153 GLU A CA 1
ATOM 1149 C C . GLU A 1 153 ? 32.176 6.063 -38.640 1.00 90.25 153 GLU A C 1
ATOM 1151 O O . GLU A 1 153 ? 32.290 5.841 -37.433 1.00 90.25 153 GLU A O 1
ATOM 1156 N N . SER A 1 154 ? 31.462 7.094 -39.111 1.00 89.50 154 SER A N 1
ATOM 1157 C CA . SER A 1 154 ? 30.799 8.070 -38.233 1.00 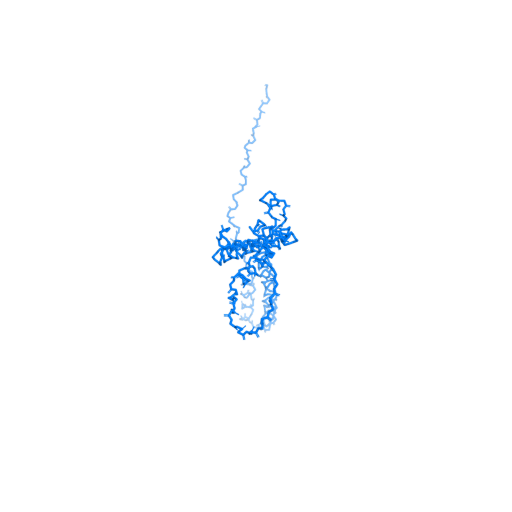89.50 154 SER A CA 1
ATOM 1158 C C . SER A 1 154 ? 29.726 7.433 -37.340 1.00 89.50 154 SER A C 1
ATOM 1160 O O . SER A 1 154 ? 29.636 7.755 -36.155 1.00 89.50 154 SER A O 1
ATOM 1162 N N . TRP A 1 155 ? 28.967 6.467 -37.868 1.00 89.38 155 TRP A N 1
ATOM 1163 C CA . TRP A 1 155 ? 27.979 5.699 -37.110 1.00 89.38 155 TRP A CA 1
ATOM 1164 C C . TRP A 1 155 ? 28.628 4.870 -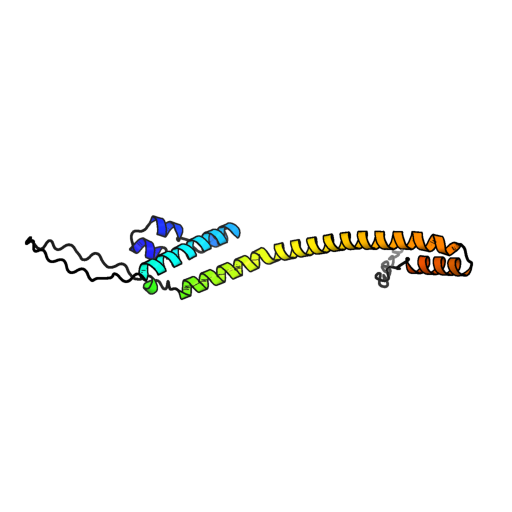36.002 1.00 89.38 155 TRP A C 1
ATOM 1166 O O . TRP A 1 155 ? 28.185 4.887 -34.853 1.00 89.38 155 TRP A O 1
ATOM 1176 N N . THR A 1 156 ? 29.707 4.163 -36.338 1.00 86.06 156 THR A N 1
ATOM 1177 C CA . THR A 1 156 ? 30.430 3.322 -35.378 1.00 86.06 156 THR A CA 1
ATOM 1178 C C . THR A 1 156 ? 31.061 4.180 -34.280 1.00 86.06 156 THR A C 1
ATOM 1180 O O . THR A 1 156 ? 30.975 3.837 -33.102 1.00 86.06 156 THR A O 1
ATOM 1183 N N . ALA A 1 157 ? 31.622 5.338 -34.644 1.00 86.69 157 ALA A N 1
ATOM 1184 C CA . ALA A 1 157 ? 32.149 6.307 -33.689 1.00 86.69 157 ALA A CA 1
ATOM 1185 C C . ALA A 1 157 ? 31.059 6.843 -32.743 1.00 86.69 157 ALA A C 1
ATOM 1187 O O . ALA A 1 157 ? 31.293 6.938 -31.540 1.00 86.69 157 ALA A O 1
ATOM 1188 N N . ALA A 1 158 ? 29.854 7.122 -33.253 1.00 85.56 158 ALA A N 1
ATOM 1189 C CA . ALA A 1 158 ? 28.725 7.596 -32.450 1.00 85.56 158 ALA A CA 1
ATOM 1190 C C . ALA A 1 158 ? 28.189 6.548 -31.452 1.00 85.56 158 ALA A C 1
ATOM 1192 O O . ALA A 1 158 ? 27.590 6.916 -30.441 1.00 85.56 158 ALA A O 1
ATOM 1193 N N . ARG A 1 159 ? 28.415 5.248 -31.697 1.00 78.25 159 ARG A N 1
ATOM 1194 C CA . ARG A 1 159 ? 28.014 4.163 -30.782 1.00 78.25 159 ARG A CA 1
ATOM 1195 C C . ARG A 1 159 ? 28.906 4.006 -29.554 1.00 78.25 159 ARG A C 1
ATOM 1197 O O . ARG A 1 159 ? 28.454 3.425 -28.567 1.00 78.25 159 ARG A O 1
ATOM 1204 N N . ASN A 1 160 ? 30.135 4.511 -29.586 1.00 76.38 160 ASN A N 1
ATOM 1205 C CA . ASN A 1 160 ? 30.990 4.555 -28.405 1.00 76.38 160 ASN A CA 1
ATOM 1206 C C . ASN A 1 160 ? 30.559 5.722 -27.509 1.00 76.38 160 ASN A C 1
ATOM 1208 O O . ASN A 1 160 ? 31.134 6.810 -27.541 1.00 76.38 160 ASN A O 1
ATOM 1212 N N . ILE A 1 161 ? 29.524 5.497 -26.698 1.00 65.06 161 ILE A N 1
ATOM 1213 C CA . ILE A 1 161 ? 29.163 6.426 -25.627 1.00 65.06 161 ILE A CA 1
ATOM 1214 C C . ILE A 1 161 ? 30.204 6.260 -24.516 1.00 65.06 161 ILE A C 1
ATOM 1216 O O . ILE A 1 161 ? 30.162 5.300 -23.750 1.00 65.06 161 ILE A O 1
ATOM 1220 N N . TYR A 1 162 ? 31.156 7.191 -24.450 1.00 55.97 162 TYR A N 1
ATOM 1221 C CA . TYR A 1 162 ? 32.063 7.311 -23.313 1.00 55.97 162 TYR A CA 1
ATOM 1222 C C . TYR A 1 162 ? 31.259 7.629 -22.055 1.00 55.97 162 TYR A C 1
ATOM 1224 O O . TYR A 1 162 ? 30.561 8.645 -21.996 1.00 55.97 162 TYR A O 1
ATOM 1232 N N . ASP A 1 163 ? 31.398 6.781 -21.040 1.00 47.97 163 ASP A N 1
ATOM 1233 C CA . ASP A 1 163 ? 30.950 7.103 -19.695 1.00 47.97 163 ASP A CA 1
ATOM 1234 C C . ASP A 1 163 ? 31.756 8.304 -19.168 1.00 47.97 163 ASP A C 1
ATOM 1236 O O . ASP A 1 163 ? 32.956 8.212 -18.912 1.00 47.97 163 ASP A O 1
ATOM 1240 N N . ARG A 1 164 ? 31.097 9.460 -19.044 1.00 51.78 164 ARG A N 1
ATOM 1241 C CA . ARG A 1 164 ? 31.669 10.680 -18.454 1.00 51.78 164 ARG A CA 1
ATOM 1242 C C . ARG A 1 164 ? 31.357 10.814 -16.958 1.00 51.78 164 ARG A C 1
ATOM 1244 O O . ARG A 1 164 ? 31.637 11.868 -16.395 1.00 51.78 164 ARG A O 1
ATOM 1251 N N . SER A 1 165 ? 30.768 9.808 -16.301 1.00 48.19 165 SER A N 1
ATOM 1252 C CA . SER A 1 165 ? 30.327 9.944 -14.905 1.00 48.19 165 SER A CA 1
ATOM 1253 C C . SER A 1 165 ? 31.428 9.771 -13.857 1.00 48.19 165 SER A C 1
ATOM 1255 O O . SER A 1 165 ? 31.168 9.973 -12.673 1.00 48.19 165 SER A O 1
ATOM 1257 N N . HIS A 1 166 ? 32.659 9.440 -14.246 1.00 45.34 166 HIS A N 1
ATOM 1258 C CA . HIS A 1 166 ? 33.791 9.465 -13.323 1.00 45.34 166 HIS A CA 1
ATOM 1259 C C . HIS A 1 166 ? 34.321 10.904 -13.235 1.00 45.34 166 HIS A C 1
ATOM 1261 O O . HIS A 1 166 ? 35.063 11.363 -14.103 1.00 45.34 166 HIS A O 1
ATOM 1267 N N . GLY A 1 167 ? 33.902 11.641 -12.199 1.00 52.78 167 GLY A N 1
ATOM 1268 C CA . GLY A 1 167 ? 34.525 12.917 -11.828 1.00 52.78 167 GLY A CA 1
ATOM 1269 C C . GLY A 1 167 ? 36.027 12.744 -11.541 1.00 52.78 167 GLY A C 1
ATOM 1270 O O . GLY A 1 167 ? 36.482 11.609 -11.369 1.00 52.78 167 GLY A O 1
ATOM 1271 N N . PRO A 1 168 ? 36.821 13.833 -11.493 1.00 53.81 168 PRO A N 1
ATOM 1272 C CA . PRO A 1 168 ? 38.256 13.744 -11.244 1.00 53.81 168 PRO A CA 1
ATOM 1273 C C . PRO A 1 168 ? 38.497 13.025 -9.914 1.00 53.81 168 PRO A C 1
ATOM 1275 O O . PRO A 1 168 ? 38.257 13.573 -8.841 1.00 53.81 168 PRO A O 1
ATOM 1278 N N . SER A 1 169 ? 38.947 11.774 -9.993 1.00 57.81 169 SER A N 1
ATOM 1279 C CA . SER A 1 169 ? 39.433 11.047 -8.830 1.00 57.81 169 SER A CA 1
ATOM 1280 C C . SER A 1 169 ? 40.757 11.698 -8.466 1.00 57.81 169 SER A C 1
ATOM 1282 O O . SER A 1 169 ? 41.753 11.500 -9.160 1.00 57.81 169 SER A O 1
ATOM 1284 N N . THR A 1 170 ? 40.773 12.542 -7.434 1.00 58.62 170 THR A N 1
ATOM 1285 C CA . THR A 1 170 ? 42.041 12.946 -6.829 1.00 58.62 170 THR A CA 1
ATOM 1286 C C . THR A 1 170 ? 42.742 11.669 -6.373 1.00 58.62 170 THR A C 1
ATOM 1288 O O . THR A 1 170 ? 42.131 10.911 -5.610 1.00 58.62 170 THR A O 1
ATOM 1291 N N . PRO A 1 171 ? 43.966 11.382 -6.846 1.00 64.69 171 PRO A N 1
ATOM 1292 C CA . PRO A 1 171 ? 44.714 10.243 -6.342 1.00 64.69 171 PRO A CA 1
ATOM 1293 C C . PRO A 1 171 ? 44.872 10.397 -4.822 1.00 64.69 171 PRO A C 1
ATOM 1295 O O . PRO A 1 171 ? 45.001 11.530 -4.345 1.00 64.69 171 PRO A O 1
ATOM 1298 N N . PRO A 1 172 ? 44.822 9.301 -4.046 1.00 62.53 172 PRO A N 1
ATOM 1299 C CA . PRO A 1 172 ? 45.125 9.373 -2.627 1.00 62.53 172 PRO A CA 1
ATOM 1300 C C . PRO A 1 172 ? 46.534 9.951 -2.471 1.00 62.53 172 PRO A C 1
ATOM 1302 O O . PRO A 1 172 ? 47.497 9.422 -3.019 1.00 62.53 172 PRO A O 1
ATOM 1305 N N . THR A 1 173 ? 46.639 11.076 -1.768 1.00 60.00 173 THR A N 1
ATOM 1306 C CA . THR A 1 173 ? 47.924 11.595 -1.306 1.00 60.00 173 THR A CA 1
ATOM 1307 C C . THR A 1 173 ? 48.478 10.579 -0.319 1.00 60.00 173 THR A C 1
ATOM 1309 O O . THR A 1 173 ? 47.957 10.460 0.792 1.00 60.00 173 THR A O 1
ATOM 1312 N N . ASP A 1 174 ? 49.501 9.832 -0.728 1.00 63.91 174 ASP A N 1
ATOM 1313 C CA . ASP A 1 174 ? 50.279 9.006 0.190 1.00 63.91 174 ASP A CA 1
ATOM 1314 C C . ASP A 1 174 ? 50.789 9.894 1.342 1.00 63.91 174 ASP A C 1
ATOM 1316 O O . ASP A 1 174 ? 51.317 10.985 1.087 1.00 63.91 174 ASP A O 1
ATOM 1320 N N . PRO A 1 175 ? 50.626 9.493 2.618 1.00 67.75 175 PRO A N 1
ATOM 1321 C CA . PRO A 1 175 ? 51.239 10.224 3.717 1.00 67.75 175 PRO A CA 1
ATOM 1322 C C . PRO A 1 175 ? 52.766 10.194 3.543 1.00 67.75 175 PRO A C 1
ATOM 1324 O O . PRO A 1 175 ? 53.314 9.165 3.138 1.00 67.75 175 PRO A O 1
ATOM 1327 N N . PRO A 1 176 ? 53.483 11.295 3.833 1.00 62.78 176 PRO A N 1
ATOM 1328 C CA . PRO A 1 176 ? 54.928 11.324 3.674 1.00 62.78 176 PRO A CA 1
ATOM 1329 C C . PRO A 1 176 ? 55.568 10.265 4.575 1.00 62.78 176 PRO A C 1
ATOM 1331 O O . PRO A 1 176 ? 55.371 10.276 5.793 1.00 62.78 176 PRO A O 1
ATOM 1334 N N . SER A 1 177 ? 56.353 9.366 3.972 1.00 59.56 177 SER A N 1
ATOM 1335 C CA . SER A 1 177 ? 57.260 8.476 4.695 1.00 59.56 177 SER A CA 1
ATOM 1336 C C . SER A 1 177 ? 58.092 9.305 5.665 1.00 59.56 177 SER A C 1
ATOM 1338 O O . SER A 1 177 ? 58.949 10.091 5.258 1.00 59.56 177 SER A O 1
ATOM 1340 N N . THR A 1 178 ? 57.835 9.130 6.958 1.00 60.03 178 THR A N 1
ATOM 1341 C CA . THR A 1 178 ? 58.756 9.577 7.996 1.00 60.03 178 THR A CA 1
ATOM 1342 C C . THR A 1 178 ? 59.972 8.668 7.914 1.00 60.03 178 THR A C 1
ATOM 1344 O O . THR A 1 178 ? 59.976 7.553 8.426 1.00 60.03 178 THR A O 1
ATOM 1347 N N . SER A 1 179 ? 60.984 9.135 7.191 1.00 58.59 179 SER A N 1
ATOM 1348 C CA . SER A 1 179 ? 62.340 8.617 7.280 1.00 58.59 179 SER A CA 1
ATOM 1349 C C . SER A 1 179 ? 62.854 8.930 8.682 1.00 58.59 179 SER A C 1
ATOM 1351 O O . SER A 1 179 ? 63.240 10.061 8.965 1.00 58.59 179 SER A O 1
ATOM 1353 N N . GLU A 1 180 ? 62.803 7.944 9.567 1.00 56.69 180 GLU A N 1
ATOM 1354 C CA . GLU A 1 180 ? 63.455 7.980 10.872 1.00 56.69 180 GLU A CA 1
ATOM 1355 C C . GLU A 1 180 ? 64.968 7.772 10.646 1.00 56.69 180 GLU A C 1
ATOM 1357 O O . GLU A 1 180 ? 65.360 6.732 10.106 1.00 56.69 180 GLU A O 1
ATOM 1362 N N . PRO A 1 181 ? 65.847 8.747 10.950 1.00 63.25 181 PRO A N 1
ATOM 1363 C CA . PRO A 1 181 ? 67.280 8.527 10.837 1.00 63.25 181 PRO A CA 1
ATOM 1364 C C . PRO A 1 181 ? 67.786 7.753 12.059 1.00 63.25 181 PRO A C 1
ATOM 1366 O O . PRO A 1 181 ? 67.701 8.221 13.191 1.00 63.25 181 PRO A O 1
ATOM 1369 N N . MET A 1 182 ? 68.365 6.581 11.795 1.00 52.19 182 MET A N 1
ATOM 1370 C CA . MET A 1 182 ? 69.307 5.904 12.689 1.00 52.19 182 MET A CA 1
ATOM 1371 C C . MET A 1 182 ? 70.451 6.857 13.072 1.00 52.19 182 MET A C 1
ATOM 1373 O O . MET A 1 182 ? 71.211 7.272 12.192 1.00 52.19 182 MET A O 1
ATOM 1377 N N . ALA A 1 183 ? 70.604 7.126 14.370 1.00 53.66 183 ALA A N 1
ATOM 1378 C CA . ALA A 1 183 ? 71.874 7.433 15.033 1.00 53.66 183 ALA A CA 1
ATOM 1379 C C . ALA A 1 183 ? 71.758 7.147 16.536 1.00 53.66 183 ALA A C 1
ATOM 1381 O O . ALA A 1 183 ? 70.836 7.707 17.168 1.00 53.66 183 ALA A O 1
#

pLDDT: mean 79.3, std 18.34, range [34.12, 96.5]

Sequence (183 aa):
MSEYYLDRHQEALAAQVDFPPSSWQLLRDEQLIARSQTVLNRLQEALASDGSPTSGDGIGTTTVTEAPTNDPPVAAAAPLADYGLTAASAAALEKELQDYVAIVSAPQTSTAGRAAMTKMLRERFIDIARHLERMDKLIDAFRTTPAGVAFAESWTAARNIYDRSHGPSTPPTDPPSTSEPMA

Radius of gyration: 39.1 Å; chains: 1; bounding box: 128×28×94 Å

Foldseek 3Di:
DLVLCVLVVNNVLSVLLPDDPVNLVVDDPVVNLVSLVSNLVSLVVLQVVLPDDPPPDDDDDDDDDDDDPCDDPPPDRDRVVVVVRDPVVSVVSVVVSVVSVCVVCVVVVVVVVVVVVVVVVVVVVVVVVVVVVVVLVVLVVQCPDPVSVVVNVVSVVVPPPDDPPDDPDDPPDDDDPPPDDDD